Protein AF-A0AAN6BJ74-F1 (afdb_monomer)

Sequence (52 aa):
MDKLMEGRTSFVIAHRLSTIRNADIILVMDHGNIIEQGNHEALMAKGGFYAD

Radius of gyration: 11.29 Å; Cα contacts (8 Å, |Δi|>4): 50; chains: 1; bounding box: 28×20×26 Å

Secondary structure (DSSP, 8-state):
-HHHHTTS------S-HHHHTT-S-EEEEETTEEEEEE-HHHHHHHTSTTT-

Foldseek 3Di:
DDVVPPPHDDDDDDPDCVVQQPPQKDFDDDPRDGPDMGHNVVVCVVVDPSVD

Mean predicted aligned error: 2.97 Å

Structure (mmCIF, N/CA/C/O backbone):
data_AF-A0AAN6BJ74-F1
#
_entry.id   AF-A0AAN6BJ74-F1
#
loop_
_atom_site.group_PDB
_atom_site.id
_atom_site.type_symbol
_atom_site.label_atom_id
_atom_site.label_alt_id
_atom_site.label_comp_id
_atom_site.label_asym_id
_atom_site.label_entity_id
_atom_site.label_seq_id
_atom_site.pdbx_PDB_ins_code
_atom_site.Cartn_x
_atom_site.Cartn_y
_atom_site.Cartn_z
_atom_site.occupancy
_atom_site.B_iso_or_equiv
_atom_site.auth_seq_id
_atom_site.auth_comp_id
_atom_site.auth_asym_id
_atom_site.auth_atom_id
_atom_site.pdbx_PDB_model_num
ATOM 1 N N . MET A 1 1 ? -1.849 -4.302 14.454 1.00 75.62 1 MET A N 1
ATOM 2 C CA . MET A 1 1 ? -2.115 -2.872 14.195 1.00 75.62 1 MET A CA 1
ATOM 3 C C . MET A 1 1 ? -3.600 -2.614 13.995 1.00 75.62 1 MET A C 1
ATOM 5 O O . MET A 1 1 ? -4.079 -1.574 14.408 1.00 75.62 1 MET A O 1
ATOM 9 N N . ASP A 1 2 ? -4.338 -3.590 13.480 1.00 79.62 2 ASP A N 1
ATOM 10 C CA . ASP A 1 2 ? -5.733 -3.468 13.046 1.00 79.62 2 ASP A CA 1
ATOM 11 C C . ASP A 1 2 ? -6.669 -2.797 14.072 1.00 79.62 2 ASP A C 1
ATOM 13 O O . ASP A 1 2 ? -7.278 -1.779 13.765 1.00 79.62 2 ASP A O 1
ATOM 17 N N . LYS A 1 3 ? -6.683 -3.244 15.339 1.00 85.88 3 LYS A N 1
ATOM 18 C CA . LYS A 1 3 ? -7.494 -2.606 16.405 1.00 85.88 3 LYS A CA 1
ATOM 19 C C . LYS A 1 3 ? -7.124 -1.141 16.694 1.00 85.88 3 LYS A C 1
ATOM 21 O O . LYS A 1 3 ? -7.951 -0.359 17.148 1.00 85.88 3 LYS A O 1
ATOM 26 N N . LEU A 1 4 ? -5.862 -0.763 16.478 1.00 84.06 4 LEU A N 1
ATOM 27 C CA . LEU A 1 4 ? -5.390 0.618 16.63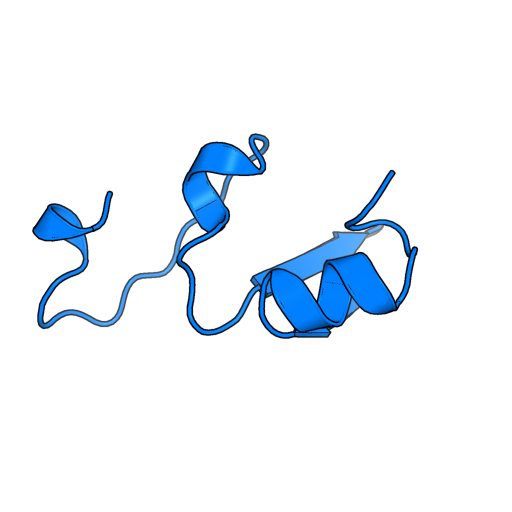9 1.00 84.06 4 LEU A CA 1
ATOM 28 C C . LEU A 1 4 ? -5.751 1.487 15.431 1.00 84.06 4 LEU A C 1
ATOM 30 O O . LEU A 1 4 ? -5.829 2.703 15.576 1.00 84.06 4 LEU A O 1
ATOM 34 N N . MET A 1 5 ? -6.013 0.896 14.271 1.00 87.50 5 MET A N 1
ATOM 35 C CA . MET A 1 5 ? -6.348 1.626 13.046 1.00 87.50 5 MET A CA 1
ATOM 36 C C . MET A 1 5 ? -7.862 1.733 12.821 1.00 87.50 5 MET A C 1
ATOM 38 O O . MET A 1 5 ? -8.315 2.612 12.097 1.00 87.50 5 MET A O 1
ATOM 42 N N . GLU A 1 6 ? -8.650 0.885 13.482 1.00 89.94 6 GLU A N 1
ATOM 43 C CA . GLU A 1 6 ? -10.107 0.856 13.364 1.00 89.94 6 GLU A CA 1
ATOM 44 C C . GLU A 1 6 ? -10.754 2.228 13.636 1.00 89.94 6 GLU A C 1
ATOM 46 O O . GLU A 1 6 ? -10.503 2.873 14.660 1.00 89.94 6 GLU A O 1
ATOM 51 N N . GLY A 1 7 ? -11.577 2.683 12.683 1.00 93.69 7 GLY A N 1
ATOM 52 C CA . G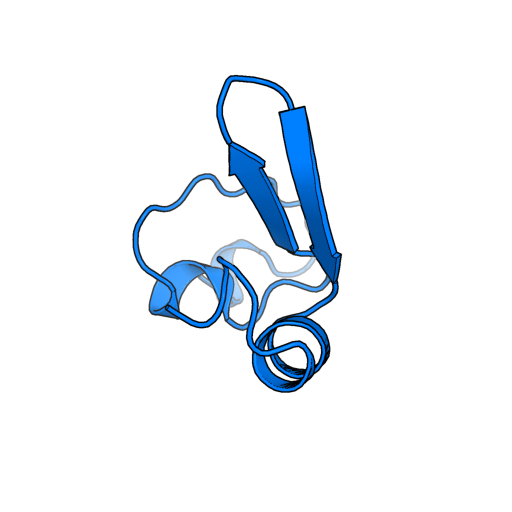LY A 1 7 ? -12.301 3.957 12.750 1.00 93.69 7 GLY A CA 1
ATOM 53 C C . GLY A 1 7 ? -11.429 5.212 12.624 1.00 93.69 7 GLY A C 1
ATOM 54 O O . GLY A 1 7 ? -11.906 6.307 12.923 1.00 93.69 7 GLY A O 1
ATOM 55 N N . ARG A 1 8 ? -10.159 5.083 12.218 1.00 93.06 8 ARG A N 1
ATOM 56 C CA . ARG A 1 8 ? -9.206 6.198 12.130 1.00 93.06 8 ARG A CA 1
ATOM 57 C C . ARG A 1 8 ? -8.452 6.195 10.806 1.00 93.06 8 ARG A C 1
ATOM 59 O O . ARG A 1 8 ? -7.963 5.162 10.361 1.00 93.06 8 ARG A O 1
ATOM 66 N N . THR A 1 9 ? -8.229 7.381 10.245 1.00 94.12 9 THR A N 1
ATOM 67 C CA . THR A 1 9 ? -7.205 7.555 9.208 1.00 94.12 9 THR A CA 1
ATOM 68 C C . THR A 1 9 ? -5.835 7.337 9.839 1.00 94.12 9 THR A C 1
ATOM 70 O O . THR A 1 9 ? -5.439 8.073 10.743 1.00 94.12 9 THR A O 1
ATOM 73 N N . SER A 1 10 ? -5.121 6.314 9.379 1.00 92.94 10 SER A N 1
ATOM 74 C CA . SER A 1 10 ? -3.859 5.875 9.974 1.00 92.94 10 SER A CA 1
ATOM 75 C C . SER A 1 10 ? -2.735 5.964 8.949 1.00 92.94 10 SER A C 1
ATOM 77 O O . SER A 1 10 ? -2.816 5.352 7.889 1.00 92.94 10 SER A O 1
ATOM 79 N N . PHE A 1 11 ? -1.676 6.705 9.276 1.00 94.31 11 PHE A N 1
ATOM 80 C CA . PHE A 1 11 ? -0.466 6.795 8.459 1.00 94.31 11 PHE A CA 1
ATOM 81 C C . PHE A 1 11 ? 0.669 6.039 9.153 1.00 94.31 11 PHE A C 1
ATOM 83 O O . PHE A 1 11 ? 1.086 6.413 10.249 1.00 94.31 11 PHE A O 1
ATOM 90 N N . VAL A 1 12 ? 1.135 4.948 8.543 1.00 92.44 12 VAL A N 1
ATOM 91 C CA . VAL A 1 12 ? 2.098 4.019 9.150 1.00 92.44 12 VAL A CA 1
ATOM 92 C C . VAL A 1 12 ? 3.366 3.973 8.307 1.00 92.44 12 VAL A C 1
ATOM 94 O O . VAL A 1 12 ? 3.316 3.641 7.128 1.00 92.44 12 VAL A O 1
ATOM 97 N N . ILE A 1 13 ? 4.511 4.253 8.933 1.00 93.81 13 ILE A N 1
ATOM 98 C CA . ILE A 1 13 ? 5.839 4.064 8.340 1.00 93.81 13 ILE A CA 1
ATOM 99 C C . ILE A 1 13 ? 6.430 2.791 8.945 1.00 93.81 13 ILE A C 1
ATOM 101 O O . ILE A 1 13 ? 6.561 2.687 10.166 1.00 93.81 13 ILE A O 1
ATOM 105 N N . ALA A 1 14 ? 6.765 1.807 8.114 1.00 90.88 14 ALA A N 1
ATOM 106 C CA . ALA A 1 14 ? 7.296 0.533 8.581 1.00 90.88 14 ALA A CA 1
ATOM 107 C C . ALA A 1 14 ? 8.34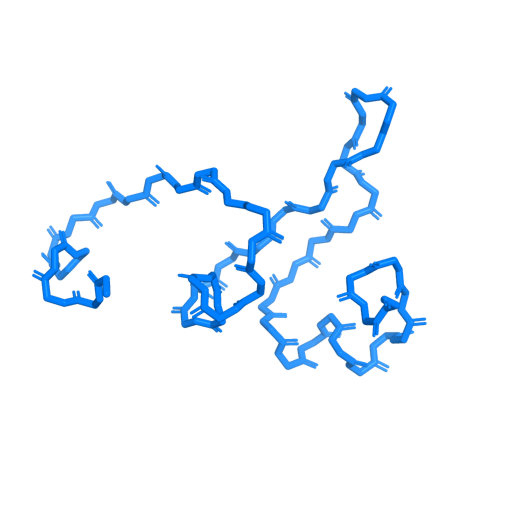4 -0.036 7.624 1.00 90.88 14 ALA A C 1
ATOM 109 O O . ALA A 1 14 ? 8.225 0.090 6.413 1.00 90.88 14 ALA A O 1
ATOM 110 N N . HIS A 1 15 ? 9.321 -0.746 8.192 1.00 89.62 15 HIS A N 1
ATOM 111 C CA . HIS A 1 15 ? 10.302 -1.535 7.439 1.00 89.62 15 HIS A CA 1
ATOM 112 C C . HIS A 1 15 ? 9.907 -3.011 7.293 1.00 89.62 15 HIS A C 1
ATOM 11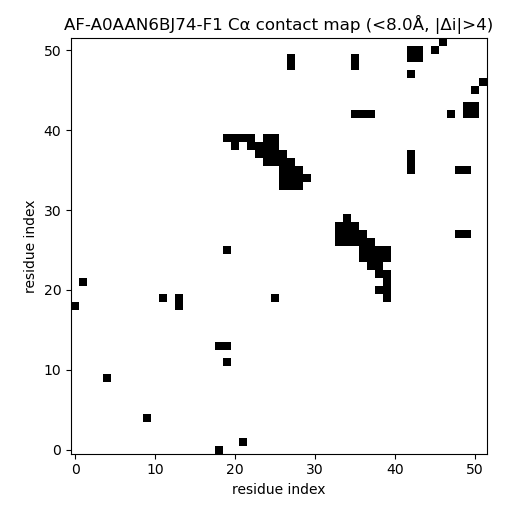4 O O . HIS A 1 15 ? 10.511 -3.742 6.520 1.00 89.62 15 HIS A O 1
ATOM 120 N N . ARG A 1 16 ? 8.923 -3.487 8.070 1.00 90.00 16 ARG A N 1
ATOM 121 C CA . ARG A 1 16 ? 8.467 -4.884 8.036 1.00 90.00 16 ARG A CA 1
ATOM 122 C C . ARG A 1 16 ? 7.167 -4.980 7.252 1.00 90.00 16 ARG A C 1
ATOM 124 O O . ARG A 1 16 ? 6.177 -4.371 7.658 1.00 90.00 16 ARG A O 1
ATOM 131 N N . LEU A 1 17 ? 7.139 -5.822 6.219 1.00 88.31 17 LEU A N 1
ATOM 132 C CA . LEU A 1 17 ? 5.933 -6.069 5.421 1.00 88.31 17 LEU A CA 1
ATOM 133 C C . LEU A 1 17 ? 4.747 -6.532 6.278 1.00 88.31 17 LEU A C 1
ATOM 135 O O . LEU A 1 17 ? 3.617 -6.113 6.047 1.00 88.31 17 LEU A O 1
ATOM 139 N N . SER A 1 18 ? 4.988 -7.348 7.310 1.00 91.25 18 SER A N 1
ATOM 140 C CA . SER A 1 18 ? 3.925 -7.840 8.198 1.00 91.25 18 SER A CA 1
ATOM 141 C C . SER A 1 18 ? 3.160 -6.728 8.922 1.00 91.25 18 SER A C 1
ATOM 143 O O . SER A 1 18 ? 1.999 -6.925 9.266 1.00 91.25 18 SER A O 1
ATOM 145 N N . THR A 1 19 ? 3.773 -5.558 9.128 1.00 90.31 19 THR A N 1
ATOM 146 C CA . THR A 1 19 ? 3.124 -4.405 9.768 1.00 90.31 19 THR A CA 1
ATOM 147 C C . THR A 1 19 ? 2.138 -3.703 8.834 1.00 90.31 19 THR A C 1
ATOM 149 O O . THR A 1 19 ? 1.142 -3.164 9.309 1.00 90.31 19 THR A O 1
ATOM 152 N N . ILE A 1 20 ? 2.412 -3.705 7.526 1.00 92.06 20 ILE A N 1
ATOM 153 C CA . ILE A 1 20 ? 1.666 -2.943 6.509 1.00 92.06 20 ILE A CA 1
ATOM 154 C C . ILE A 1 20 ? 0.829 -3.826 5.576 1.00 92.06 20 ILE A C 1
ATOM 156 O O . ILE A 1 20 ? 0.144 -3.305 4.706 1.00 92.06 20 ILE A O 1
ATOM 160 N N . ARG A 1 21 ? 0.855 -5.154 5.753 1.00 92.19 21 ARG A N 1
ATOM 161 C CA . ARG A 1 21 ? 0.128 -6.117 4.907 1.00 92.19 21 ARG A CA 1
ATOM 162 C C . ARG A 1 21 ? -1.372 -5.816 4.799 1.00 92.19 21 ARG A C 1
ATOM 164 O O . ARG A 1 21 ? -1.938 -5.988 3.729 1.00 92.19 21 ARG A O 1
ATOM 171 N N . ASN A 1 22 ? -1.991 -5.374 5.892 1.00 91.81 22 ASN A N 1
ATOM 172 C CA . ASN A 1 22 ? -3.430 -5.104 5.966 1.00 91.81 22 ASN A CA 1
ATOM 173 C C . ASN A 1 22 ? -3.783 -3.641 5.639 1.00 91.81 22 ASN A C 1
ATOM 175 O O . ASN A 1 22 ? -4.899 -3.214 5.914 1.00 91.81 22 ASN A O 1
ATOM 179 N N . ALA A 1 23 ? -2.838 -2.845 5.130 1.00 93.50 23 ALA A N 1
ATOM 180 C CA . ALA A 1 23 ? -3.114 -1.464 4.758 1.00 93.50 23 ALA A CA 1
ATOM 181 C C . ALA A 1 23 ? -3.941 -1.403 3.466 1.00 93.50 23 ALA A C 1
ATOM 183 O O . ALA A 1 23 ? -3.658 -2.124 2.507 1.00 93.50 23 ALA A O 1
ATOM 184 N N . ASP A 1 24 ? -4.909 -0.486 3.422 1.00 93.50 24 ASP A N 1
ATOM 185 C CA . ASP A 1 24 ? -5.729 -0.247 2.228 1.00 93.50 24 ASP A CA 1
ATOM 186 C C . ASP A 1 24 ? -4.871 0.219 1.042 1.00 93.50 24 ASP A C 1
ATOM 188 O O . ASP A 1 24 ? -5.090 -0.173 -0.105 1.00 93.50 24 ASP A O 1
ATOM 192 N N . ILE A 1 25 ? -3.874 1.063 1.330 1.00 95.19 25 ILE A N 1
ATOM 193 C CA . ILE A 1 25 ? -2.928 1.615 0.362 1.00 95.19 25 ILE A CA 1
ATOM 194 C C . ILE A 1 25 ? -1.529 1.576 0.972 1.00 95.19 25 ILE A C 1
ATOM 196 O O . ILE A 1 25 ? -1.299 2.061 2.080 1.00 95.19 25 ILE A O 1
ATOM 200 N N . ILE A 1 26 ? -0.587 1.039 0.210 1.00 96.62 26 ILE A N 1
ATOM 201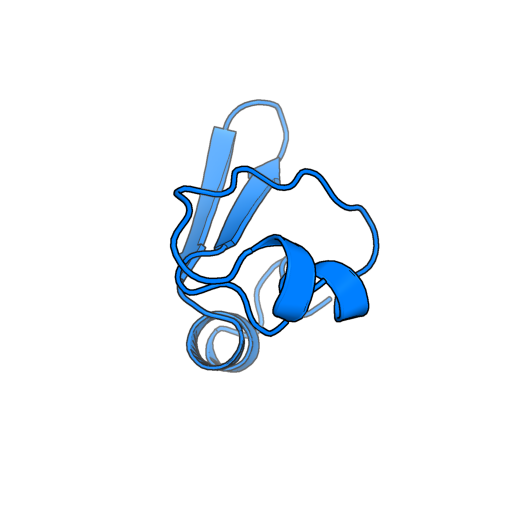 C CA . ILE A 1 26 ? 0.840 1.015 0.498 1.00 96.62 26 ILE A CA 1
ATOM 202 C C . ILE A 1 26 ? 1.536 1.900 -0.532 1.00 96.62 26 ILE A C 1
ATOM 204 O O . ILE A 1 26 ? 1.269 1.800 -1.731 1.00 96.62 26 ILE A O 1
ATOM 208 N N . LEU A 1 27 ? 2.427 2.764 -0.049 1.00 96.75 27 LEU A N 1
ATOM 209 C CA . LEU A 1 27 ? 3.307 3.595 -0.864 1.00 96.75 27 LEU A CA 1
ATOM 210 C C . LEU A 1 27 ? 4.739 3.116 -0.652 1.00 96.75 27 LEU A C 1
ATOM 212 O O . LEU A 1 27 ? 5.236 3.134 0.475 1.00 96.75 27 LEU A O 1
ATOM 216 N N . VAL A 1 28 ? 5.394 2.692 -1.728 1.00 95.19 28 VAL A N 1
ATOM 217 C CA . VAL A 1 28 ? 6.810 2.322 -1.702 1.00 95.19 28 VAL A CA 1
ATOM 218 C C . VAL A 1 28 ? 7.615 3.534 -2.118 1.00 95.19 28 VAL A C 1
ATOM 220 O O . VAL A 1 28 ? 7.406 4.088 -3.200 1.00 95.19 28 VAL A O 1
ATOM 223 N N . MET A 1 29 ? 8.518 3.953 -1.240 1.00 94.44 29 MET A N 1
ATOM 224 C CA . MET A 1 29 ? 9.398 5.083 -1.486 1.00 94.44 29 MET A CA 1
ATOM 225 C C . MET A 1 29 ? 10.819 4.608 -1.744 1.00 94.44 29 MET A C 1
ATOM 227 O O . MET A 1 29 ? 11.352 3.818 -0.968 1.00 94.44 29 MET A O 1
ATOM 231 N N . ASP A 1 30 ? 11.440 5.165 -2.776 1.00 93.69 30 ASP A N 1
ATOM 232 C CA . ASP A 1 30 ? 12.857 4.991 -3.067 1.00 93.69 30 ASP A CA 1
ATOM 233 C C . ASP A 1 30 ? 13.455 6.324 -3.532 1.00 93.69 30 ASP A C 1
ATOM 235 O O . ASP A 1 30 ? 12.831 7.074 -4.285 1.00 93.69 30 ASP A O 1
ATOM 239 N N . HIS A 1 31 ? 14.634 6.671 -3.010 1.00 95.25 31 HIS A N 1
ATOM 240 C CA . HIS A 1 31 ? 15.328 7.937 -3.299 1.00 95.25 31 HIS A CA 1
ATOM 241 C C . HIS A 1 31 ? 14.429 9.195 -3.244 1.00 95.25 31 HIS A C 1
ATOM 243 O O . HIS A 1 31 ? 14.560 10.112 -4.054 1.00 95.25 31 HIS A O 1
ATOM 249 N N . GLY A 1 32 ? 13.492 9.246 -2.291 1.00 95.06 32 GLY A N 1
ATOM 250 C CA . GLY A 1 32 ? 12.580 10.383 -2.107 1.00 95.06 32 GLY A CA 1
ATOM 251 C C . GLY A 1 32 ? 11.394 10.439 -3.077 1.00 95.06 32 GLY A C 1
ATOM 252 O O . GLY A 1 32 ? 10.623 11.394 -3.020 1.00 95.06 32 GLY A O 1
ATOM 253 N N . ASN A 1 33 ? 11.209 9.427 -3.925 1.00 96.50 33 ASN A N 1
ATOM 254 C CA . ASN A 1 33 ? 10.098 9.326 -4.869 1.00 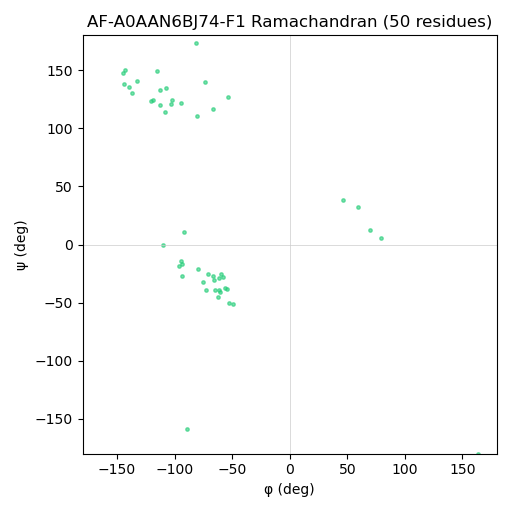96.50 33 ASN A CA 1
ATOM 255 C C . ASN A 1 33 ? 9.200 8.135 -4.528 1.00 96.50 33 ASN A C 1
ATOM 257 O O . ASN A 1 33 ? 9.670 7.123 -4.015 1.00 96.50 33 ASN A O 1
ATOM 261 N N . ILE A 1 34 ? 7.905 8.242 -4.834 1.00 95.94 34 ILE A N 1
ATOM 262 C CA . ILE A 1 34 ? 6.987 7.099 -4.769 1.00 95.94 34 ILE A CA 1
ATOM 263 C C . ILE A 1 34 ? 7.186 6.287 -6.046 1.00 95.94 34 ILE A C 1
ATOM 265 O O . ILE A 1 34 ? 6.838 6.752 -7.130 1.00 95.94 34 ILE A O 1
ATOM 269 N N . ILE A 1 35 ? 7.759 5.094 -5.911 1.00 96.31 35 ILE A N 1
ATOM 270 C CA . ILE A 1 35 ? 8.035 4.205 -7.046 1.00 96.31 35 ILE A CA 1
ATOM 271 C C . ILE A 1 35 ? 6.910 3.196 -7.275 1.00 96.31 35 ILE A C 1
ATOM 273 O O . ILE A 1 35 ? 6.677 2.784 -8.409 1.00 96.31 35 ILE A O 1
ATOM 277 N N . GLU A 1 36 ? 6.160 2.843 -6.226 1.00 96.81 36 GLU A N 1
ATOM 278 C CA . GLU A 1 36 ? 5.003 1.959 -6.334 1.00 96.81 36 GLU A CA 1
ATOM 279 C C . GLU A 1 36 ? 3.872 2.370 -5.390 1.00 96.81 36 GLU A C 1
ATOM 281 O O . GLU A 1 36 ? 4.088 2.907 -4.302 1.00 96.81 36 GLU A O 1
ATOM 286 N N . GLN A 1 37 ? 2.647 2.068 -5.816 1.00 96.81 37 GLN A N 1
ATOM 287 C CA . GLN A 1 37 ? 1.429 2.275 -5.046 1.00 96.81 37 GLN A CA 1
ATOM 288 C C . GLN A 1 37 ? 0.431 1.144 -5.322 1.00 96.81 37 GLN A C 1
ATOM 290 O O . GLN A 1 37 ? 0.252 0.719 -6.472 1.00 96.81 37 GLN A O 1
ATOM 295 N N . GLY A 1 38 ? -0.221 0.666 -4.265 1.00 96.56 38 GLY A N 1
ATOM 296 C CA . GLY A 1 38 ? -1.250 -0.372 -4.330 1.00 96.56 38 GLY A CA 1
ATOM 297 C C . GLY A 1 38 ? -1.512 -0.995 -2.963 1.00 96.56 38 GLY A C 1
ATOM 298 O O . G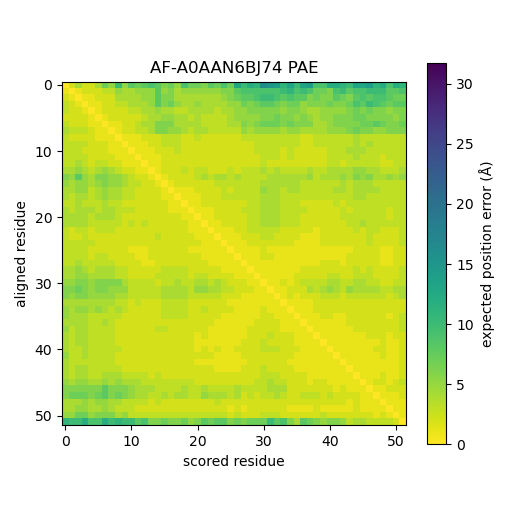LY A 1 38 ? -0.888 -0.612 -1.981 1.00 96.56 38 GLY A O 1
ATOM 299 N N . ASN A 1 39 ? -2.428 -1.955 -2.888 1.00 96.44 39 ASN A N 1
ATOM 300 C CA . ASN A 1 39 ? -2.544 -2.816 -1.711 1.00 96.44 39 ASN A CA 1
ATOM 301 C C . ASN A 1 39 ? -1.508 -3.956 -1.776 1.00 96.44 39 ASN A C 1
ATOM 303 O O . ASN A 1 39 ? -0.819 -4.126 -2.787 1.00 96.44 39 ASN A O 1
ATOM 307 N N . HIS A 1 40 ? -1.406 -4.744 -0.704 1.00 95.31 40 HIS A N 1
ATOM 308 C CA . HIS A 1 40 ? -0.445 -5.848 -0.619 1.00 95.31 40 HIS A CA 1
ATOM 309 C C . HIS A 1 40 ? -0.545 -6.810 -1.811 1.00 95.31 40 HIS A C 1
ATOM 311 O O . HIS A 1 40 ? 0.459 -7.088 -2.458 1.00 95.31 40 HIS A O 1
ATOM 317 N N . GLU A 1 41 ? -1.747 -7.285 -2.136 1.00 95.88 41 GLU A N 1
ATOM 318 C CA . GLU A 1 41 ? -1.955 -8.273 -3.200 1.00 95.88 41 GLU A C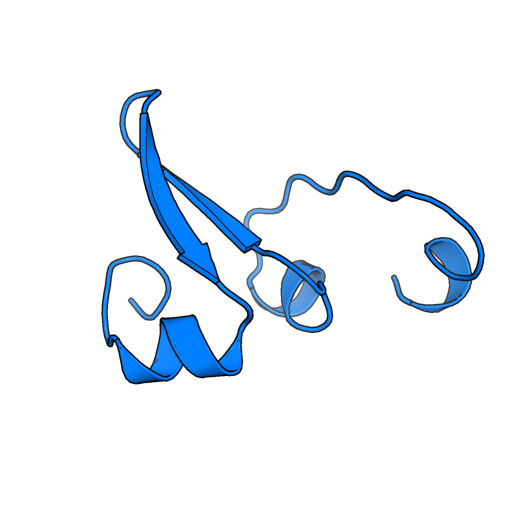A 1
ATOM 319 C C . GLU A 1 41 ? -1.538 -7.740 -4.575 1.00 95.88 41 GLU A C 1
ATOM 321 O O . GLU A 1 41 ? -0.822 -8.418 -5.312 1.00 95.88 41 GLU A O 1
ATOM 326 N N . ALA A 1 42 ? -1.925 -6.505 -4.905 1.00 96.75 42 ALA A N 1
ATOM 327 C CA . ALA A 1 42 ? -1.586 -5.882 -6.179 1.00 96.75 42 ALA A CA 1
ATOM 328 C C . ALA A 1 42 ? -0.077 -5.652 -6.327 1.00 96.75 42 ALA A C 1
ATOM 330 O O . ALA A 1 42 ? 0.462 -5.833 -7.417 1.00 96.75 42 ALA A O 1
ATOM 331 N N . LEU A 1 43 ? 0.607 -5.254 -5.252 1.00 96.38 43 LEU A N 1
ATOM 332 C CA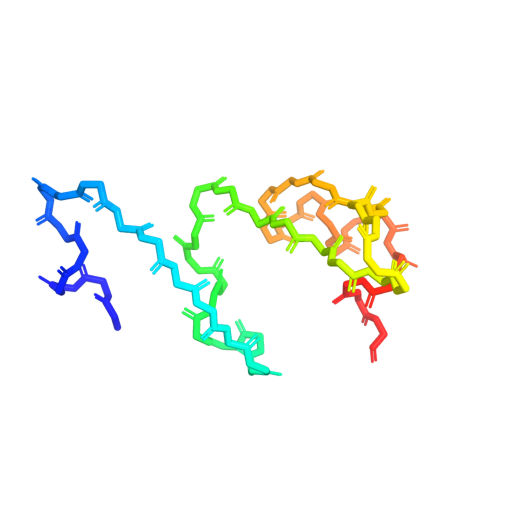 . LEU A 1 43 ? 2.053 -5.031 -5.277 1.00 96.38 43 LEU A CA 1
ATOM 333 C C . LEU A 1 43 ? 2.838 -6.348 -5.336 1.00 96.38 43 LEU A C 1
ATOM 335 O O . LEU A 1 43 ? 3.783 -6.454 -6.114 1.00 96.38 43 LEU A O 1
ATOM 339 N N . MET A 1 44 ? 2.403 -7.384 -4.611 1.00 96.00 44 MET A N 1
ATOM 340 C CA . MET A 1 44 ? 2.984 -8.727 -4.737 1.00 96.00 44 MET A CA 1
ATOM 341 C C . MET A 1 44 ? 2.825 -9.277 -6.159 1.00 96.00 44 MET A C 1
ATOM 343 O O . MET A 1 44 ? 3.761 -9.856 -6.702 1.00 96.00 44 MET A O 1
ATOM 347 N N . ALA A 1 45 ? 1.665 -9.062 -6.790 1.00 96.56 45 ALA A N 1
ATOM 348 C CA . ALA A 1 45 ? 1.411 -9.503 -8.161 1.00 96.56 45 ALA A CA 1
ATOM 349 C C . ALA A 1 45 ? 2.268 -8.768 -9.208 1.00 96.56 45 ALA A C 1
ATOM 351 O O . ALA A 1 45 ? 2.549 -9.335 -10.263 1.00 96.56 45 ALA A O 1
ATOM 352 N N . LYS A 1 46 ? 2.693 -7.527 -8.931 1.00 95.44 46 LYS A N 1
ATOM 353 C CA . LYS A 1 46 ? 3.624 -6.787 -9.798 1.00 95.44 46 LYS A CA 1
ATOM 354 C C . LYS A 1 46 ? 5.045 -7.351 -9.752 1.00 95.44 46 LYS A C 1
ATOM 356 O O . LYS A 1 46 ? 5.772 -7.152 -10.719 1.00 95.44 46 LYS A O 1
ATOM 361 N N . GLY A 1 47 ? 5.433 -8.022 -8.662 1.00 93.94 47 GLY A N 1
ATOM 362 C CA . GLY A 1 47 ? 6.794 -8.541 -8.490 1.00 93.94 47 GLY A CA 1
ATOM 363 C C . GLY A 1 47 ? 7.865 -7.445 -8.532 1.00 93.94 47 GLY A C 1
ATOM 364 O O . GLY A 1 47 ? 8.935 -7.670 -9.086 1.00 93.94 47 GLY A O 1
ATOM 365 N N . GLY A 1 48 ? 7.529 -6.239 -8.058 1.00 93.31 48 GLY A N 1
ATOM 366 C CA . GLY A 1 48 ? 8.434 -5.089 -8.000 1.00 93.31 48 GLY A CA 1
ATOM 367 C C . GLY A 1 48 ? 9.231 -5.021 -6.695 1.00 93.31 48 GLY A C 1
ATOM 368 O O . GLY A 1 48 ? 9.314 -5.995 -5.953 1.00 93.31 48 GLY A O 1
ATOM 369 N N . PHE A 1 49 ? 9.726 -3.828 -6.365 1.00 93.44 49 PHE A N 1
ATOM 370 C CA . PHE A 1 49 ? 10.511 -3.534 -5.159 1.00 93.44 49 PHE A CA 1
ATOM 371 C C . PHE A 1 49 ? 9.766 -3.875 -3.863 1.00 93.44 49 PHE A C 1
ATOM 373 O O . PHE A 1 49 ? 10.377 -4.168 -2.843 1.00 93.44 49 PHE A O 1
ATOM 380 N N . TYR A 1 50 ? 8.433 -3.830 -3.877 1.00 94.25 50 TYR A N 1
ATOM 381 C CA . TYR A 1 50 ? 7.633 -4.278 -2.735 1.00 94.25 50 TYR A CA 1
ATOM 382 C C . TYR A 1 50 ? 7.743 -5.788 -2.449 1.00 94.25 50 TYR A C 1
ATOM 384 O O . TYR A 1 50 ? 7.535 -6.206 -1.309 1.00 94.25 50 TYR A O 1
ATOM 392 N N . ALA A 1 51 ? 7.960 -6.601 -3.486 1.00 92.12 51 ALA A N 1
ATOM 393 C CA . ALA A 1 51 ? 7.934 -8.060 -3.411 1.00 92.12 51 ALA A CA 1
ATOM 394 C C . ALA A 1 51 ? 9.318 -8.689 -3.161 1.00 92.12 51 ALA A C 1
ATOM 396 O O . ALA A 1 51 ? 9.362 -9.858 -2.765 1.00 92.12 51 ALA A O 1
ATOM 397 N N . ASP A 1 52 ? 10.392 -7.926 -3.388 1.00 86.44 52 ASP A N 1
ATOM 398 C CA . ASP A 1 52 ? 11.793 -8.285 -3.113 1.00 86.44 52 ASP A CA 1
ATOM 399 C C . ASP A 1 52 ? 12.142 -8.178 -1.612 1.00 86.44 52 ASP A C 1
ATOM 401 O O . ASP A 1 52 ? 12.844 -9.086 -1.102 1.00 86.44 52 ASP A O 1
#

Nearest PDB structures (foldseek):
  4f4c-assembly1_A  TM=9.546E-01  e=5.239E-04  Caenorhabditis elegans
  6pan-assembly1_A  TM=9.732E-01  e=1.017E-03  Novosphingobium aromaticivorans DSM 12444
  5koy-assembly1_A  TM=9.553E-01  e=1.095E-03  Mus musculus
  5kpi-assembly2_B  TM=8.965E-01  e=7.572E-04  Mus musculus
  7wix-assembly1_A  TM=8.937E-01  e=1.582E-03  Mycobacterium tuberculosis H37Rv

pLDDT: mean 92.77, std 4.3, range [75.62, 96.81]

Solvent-accessible surface area (backbone atoms only — not comparable to full-atom values): 3538 Å² total; per-residue (Å²): 108,65,86,80,38,62,98,49,95,72,90,84,89,75,93,50,65,84,77,52,50,86,36,83,66,43,77,42,72,54,98,93,39,78,78,46,76,38,31,49,68,61,35,49,73,65,64,43,84,84,55,110